Protein AF-A0AAW9EIW1-F1 (afdb_monomer)

Sequence (75 aa):
PDDDVLSQVLENNKRAGLPEHDVAANQGQLLALFVRMTQARRILEIGTLGAYSSIWMARALPPDGKLITLEADPS

Mean predicted aligned error: 2.4 Å

InterPro domains:
  IPR002935 Class I-like SAM-dependent O-methyltransferase [PF01596] (4-74)
  IPR002935 Class I-like SAM-dependent O-methyltransferase [PS51682] (1-75)
  IPR029063 S-adenosyl-L-methionine-dependent methyltransferase superfamily [G3DSA:3.40.50.150] (1-75)
  IPR029063 S-adenosyl-L-methionine-dependent methyltransferase superfamily [SSF53335] (15-74)
  IPR050362 Cation-dependent O-methyltransferase [PTHR10509] (13-73)

Secondary structure (DSSP, 8-state):
---HHHHHHHHHHHHTT--S-SPPHHHHHHHHHHHHHHT-SEEEEE--TTSHHHHHHHTTS-TT-EEEEE-S---

Nearest PDB structures (foldseek):
  3tfw-assembly1_B-2  TM=9.972E-01  e=1.875E-09  Klebsiella pneumoniae subsp. pneumoniae MGH 78578
  3duw-assembly1_B  TM=9.931E-01  e=6.650E-08  Bacillus cereus ATCC 10987
  8c9t-assembly2_B  TM=9.462E-01  e=4.405E-08  Streptomyces avermitilis MA-4680 = NBRC 14893
  5n5d-assembly1_B  TM=9.249E-01  e=7.122E-08  Streptomyces regensis
  7cvx-assembly1_B  TM=9.720E-01  e=3.698E-07  Niastella koreensis GR20-10

Radius of gyration: 12.37 Å; Cα contacts (8 Å, |Δi|>4): 89; chains: 1; bounding box: 28×23×27 Å

Foldseek 3Di:
DDDVVLVVLQVVLVVVVHPPPQDDPVVLQVLLVVCQVVLAQEAEAEACRSNSSVVSNVVSHDPNGDYHYDDPDPD

Structure (mmCIF, N/CA/C/O backbone):
data_AF-A0AAW9EIW1-F1
#
_entry.id   AF-A0AAW9EIW1-F1
#
loop_
_atom_site.group_PDB
_atom_site.id
_atom_site.type_symbol
_atom_site.label_atom_id
_atom_site.label_alt_id
_atom_site.label_comp_id
_atom_site.label_asym_id
_atom_site.label_entity_id
_atom_site.label_seq_id
_atom_site.pdbx_PDB_ins_code
_atom_site.Cartn_x
_atom_site.Cartn_y
_atom_site.Cartn_z
_atom_site.occupancy
_atom_site.B_iso_or_equiv
_atom_site.auth_seq_id
_atom_site.auth_comp_id
_atom_site.auth_asym_id
_atom_site.auth_atom_id
_atom_site.pdbx_PDB_model_num
ATOM 1 N N . PRO A 1 1 ? 11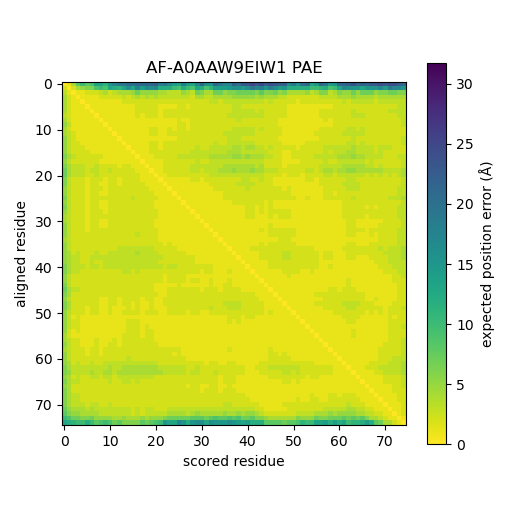.241 6.651 11.678 1.00 53.94 1 PRO A N 1
ATOM 2 C CA . PRO A 1 1 ? 11.980 5.456 12.144 1.00 53.94 1 PRO A CA 1
ATOM 3 C C . PRO A 1 1 ? 12.288 4.579 10.939 1.00 53.94 1 PRO A C 1
ATOM 5 O O . PRO A 1 1 ? 11.444 4.528 10.046 1.00 53.94 1 PRO A O 1
ATOM 8 N N . ASP A 1 2 ? 13.459 3.949 10.904 1.00 78.44 2 ASP A N 1
ATOM 9 C CA . ASP A 1 2 ? 13.702 2.889 9.926 1.00 78.44 2 ASP A CA 1
ATOM 10 C C . ASP A 1 2 ? 12.718 1.742 10.172 1.00 78.44 2 ASP A C 1
ATOM 12 O O . ASP A 1 2 ? 12.387 1.421 11.317 1.00 78.44 2 ASP A O 1
ATOM 16 N N . ASP A 1 3 ? 12.184 1.195 9.085 1.00 93.38 3 ASP A N 1
ATOM 17 C CA . ASP A 1 3 ? 11.216 0.105 9.093 1.00 93.38 3 ASP A CA 1
ATOM 18 C C . ASP A 1 3 ? 11.749 -0.999 8.190 1.00 93.38 3 ASP A C 1
ATOM 20 O O . ASP A 1 3 ? 11.656 -0.918 6.964 1.00 93.38 3 ASP A O 1
ATOM 24 N N . ASP A 1 4 ? 12.328 -2.022 8.814 1.00 95.75 4 ASP A N 1
ATOM 25 C CA . ASP A 1 4 ? 13.015 -3.106 8.113 1.00 95.75 4 ASP A CA 1
ATOM 26 C C . ASP A 1 4 ? 12.102 -3.828 7.118 1.00 95.75 4 ASP A C 1
ATOM 28 O O . ASP A 1 4 ? 12.554 -4.253 6.058 1.00 95.75 4 ASP A O 1
ATOM 32 N N . VAL A 1 5 ? 10.800 -3.926 7.410 1.00 96.44 5 VAL A N 1
ATOM 33 C CA . VAL A 1 5 ? 9.837 -4.560 6.500 1.00 96.44 5 VAL A CA 1
ATOM 34 C C . VAL A 1 5 ? 9.659 -3.713 5.246 1.00 96.44 5 VAL A C 1
ATOM 36 O O . VAL A 1 5 ? 9.684 -4.248 4.142 1.00 96.44 5 VAL A O 1
ATOM 39 N N . LEU A 1 6 ? 9.496 -2.397 5.398 1.00 97.44 6 LEU A N 1
ATOM 40 C CA . LEU A 1 6 ? 9.359 -1.488 4.259 1.00 97.44 6 LEU A CA 1
ATOM 41 C C . LEU A 1 6 ? 10.642 -1.436 3.422 1.00 97.44 6 LEU A C 1
ATOM 43 O O . LEU A 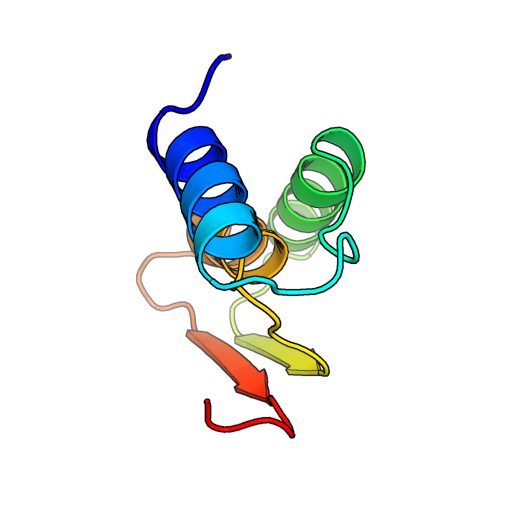1 6 ? 10.563 -1.462 2.195 1.00 97.44 6 LEU A O 1
ATOM 47 N N . SER A 1 7 ? 11.813 -1.425 4.060 1.00 97.06 7 SER A N 1
ATOM 48 C CA . SER A 1 7 ? 13.102 -1.516 3.364 1.00 97.06 7 SER A CA 1
ATOM 49 C C . SER A 1 7 ? 13.232 -2.832 2.595 1.00 97.06 7 SER A C 1
ATOM 51 O O . SER A 1 7 ? 13.570 -2.825 1.412 1.00 97.06 7 SER A O 1
ATOM 53 N N . GLN A 1 8 ? 12.874 -3.959 3.221 1.00 97.81 8 GLN A N 1
ATOM 54 C CA . GLN A 1 8 ? 12.943 -5.272 2.584 1.00 97.81 8 GLN A CA 1
ATOM 55 C C . GLN A 1 8 ? 11.999 -5.394 1.384 1.00 97.81 8 GLN A C 1
ATOM 57 O O . GLN A 1 8 ? 12.346 -6.050 0.403 1.00 97.81 8 GLN A O 1
ATOM 62 N N . VAL A 1 9 ? 10.822 -4.765 1.442 1.00 97.75 9 VAL A N 1
ATOM 63 C CA . VAL A 1 9 ? 9.876 -4.713 0.318 1.00 97.75 9 VAL A CA 1
ATOM 64 C C . VAL A 1 9 ? 10.500 -3.993 -0.872 1.00 97.75 9 VAL A C 1
ATOM 66 O O . VAL A 1 9 ? 10.529 -4.557 -1.959 1.00 97.75 9 VAL A O 1
ATOM 69 N N . LEU A 1 10 ? 11.084 -2.808 -0.670 1.00 97.44 10 LEU A N 1
ATOM 70 C CA . LEU A 1 10 ? 11.739 -2.067 -1.756 1.00 97.44 10 LEU A CA 1
ATOM 71 C C . LEU A 1 10 ? 12.908 -2.852 -2.368 1.00 97.44 10 LEU A C 1
ATOM 73 O O . LEU A 1 10 ? 13.067 -2.897 -3.589 1.00 97.44 10 LEU A O 1
ATOM 77 N N . GLU A 1 11 ? 13.713 -3.519 -1.538 1.00 97.88 11 GLU A N 1
ATOM 78 C CA . GLU A 1 11 ? 14.785 -4.394 -2.021 1.00 97.88 11 GLU A CA 1
ATOM 79 C C . GLU A 1 11 ? 14.258 -5.580 -2.834 1.00 97.88 11 GLU A C 1
ATOM 81 O O . GLU A 1 11 ? 14.852 -5.943 -3.853 1.00 97.88 11 GLU A O 1
ATOM 86 N N . ASN A 1 12 ? 13.154 -6.188 -2.396 1.00 97.56 12 ASN A N 1
ATOM 87 C CA . ASN A 1 12 ? 12.524 -7.301 -3.098 1.00 97.56 12 ASN A CA 1
ATOM 88 C C . ASN A 1 12 ? 11.940 -6.849 -4.439 1.00 97.56 12 ASN A C 1
ATOM 90 O O . ASN A 1 12 ? 12.186 -7.517 -5.441 1.00 97.56 12 ASN A O 1
ATOM 94 N N . ASN A 1 13 ? 11.266 -5.696 -4.481 1.00 97.38 13 ASN A N 1
ATOM 95 C CA . ASN A 1 13 ? 10.727 -5.105 -5.709 1.00 97.38 13 ASN A CA 1
ATOM 96 C C . ASN A 1 13 ? 11.844 -4.873 -6.727 1.00 97.38 13 ASN A C 1
ATOM 98 O O . ASN A 1 13 ? 11.760 -5.314 -7.874 1.00 97.38 13 ASN A O 1
ATOM 102 N N .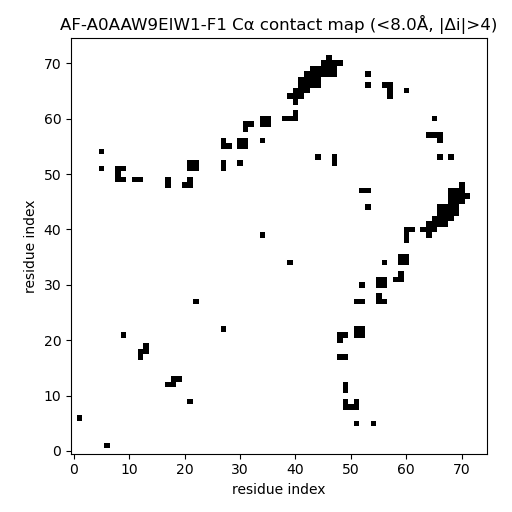 LYS A 1 14 ? 12.950 -4.277 -6.270 1.00 97.56 14 LYS A N 1
ATOM 103 C CA . LYS A 1 14 ? 14.137 -4.057 -7.097 1.00 97.56 14 LYS A CA 1
ATOM 104 C C . LYS A 1 14 ? 14.746 -5.365 -7.599 1.00 97.56 14 LYS A C 1
ATOM 106 O O . LYS A 1 14 ? 15.116 -5.462 -8.765 1.00 97.56 14 LYS A O 1
ATOM 111 N N . ARG A 1 15 ? 14.859 -6.383 -6.738 1.00 97.69 15 ARG A N 1
ATOM 112 C CA . ARG A 1 15 ? 15.402 -7.703 -7.107 1.00 97.69 15 ARG A CA 1
ATOM 113 C C . ARG A 1 15 ? 14.517 -8.435 -8.116 1.00 97.69 15 ARG A C 1
ATOM 115 O O . ARG A 1 15 ? 15.050 -9.128 -8.976 1.00 97.69 15 ARG A O 1
ATOM 122 N N . ALA A 1 16 ? 13.201 -8.273 -8.011 1.00 96.12 16 ALA A N 1
ATOM 123 C CA . ALA A 1 16 ? 12.225 -8.810 -8.953 1.00 96.12 16 ALA A CA 1
ATOM 124 C C . ALA A 1 16 ? 12.193 -8.041 -10.288 1.00 96.12 16 ALA A C 1
ATOM 126 O O . ALA A 1 16 ? 11.538 -8.479 -11.226 1.00 96.12 16 ALA A O 1
ATOM 127 N N . GLY A 1 17 ? 12.920 -6.923 -10.400 1.00 96.62 17 GLY A N 1
ATOM 128 C CA . GLY A 1 17 ? 12.948 -6.104 -11.610 1.00 96.62 17 GLY A CA 1
ATOM 129 C C . GLY A 1 17 ? 11.677 -5.283 -11.818 1.00 96.62 17 GLY A C 1
ATOM 130 O O . GLY A 1 17 ? 11.431 -4.839 -12.939 1.00 96.62 17 GLY A O 1
ATOM 131 N N . LEU A 1 18 ? 10.881 -5.072 -10.761 1.00 96.88 18 LEU A N 1
ATOM 132 C CA . LEU A 1 18 ? 9.725 -4.186 -10.827 1.00 96.88 18 LEU A CA 1
ATOM 133 C C . LEU A 1 18 ? 10.190 -2.752 -11.124 1.00 96.88 18 LEU A C 1
ATOM 135 O O . LEU A 1 18 ? 11.254 -2.336 -10.649 1.00 96.88 18 LEU A O 1
ATOM 139 N N . PRO A 1 19 ? 9.415 -1.977 -11.900 1.00 95.69 19 PRO A N 1
ATOM 140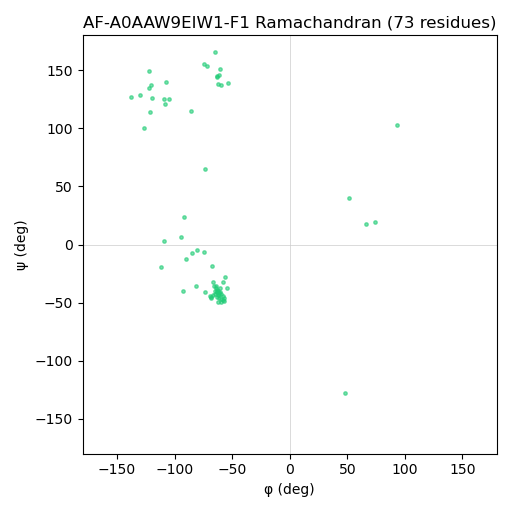 C CA . PRO A 1 19 ? 9.733 -0.576 -12.117 1.00 95.69 19 PRO A CA 1
ATOM 141 C C . PRO A 1 19 ? 9.706 0.183 -10.785 1.00 95.69 19 PRO A C 1
ATOM 143 O O . PRO A 1 19 ? 8.885 -0.105 -9.916 1.00 95.69 19 PRO A O 1
ATOM 146 N N . GLU A 1 20 ? 10.574 1.186 -10.637 1.00 95.38 20 GLU A N 1
ATOM 147 C CA . GLU A 1 20 ? 10.654 2.042 -9.442 1.00 95.38 20 GLU A CA 1
ATOM 148 C C . GLU A 1 20 ? 9.468 3.031 -9.403 1.00 95.38 20 GLU A C 1
ATOM 150 O O . GLU A 1 20 ? 9.609 4.243 -9.569 1.00 95.38 20 GLU A O 1
ATOM 155 N N . HIS A 1 21 ? 8.260 2.487 -9.269 1.00 97.12 21 HIS A N 1
ATOM 156 C CA . HIS A 1 21 ? 6.985 3.206 -9.195 1.00 97.12 21 HIS A CA 1
ATOM 157 C C . HIS A 1 21 ? 6.367 3.150 -7.795 1.00 97.12 21 HIS A C 1
ATOM 159 O O . HIS A 1 21 ? 5.280 3.689 -7.581 1.00 97.12 21 HIS A O 1
ATOM 165 N N . ASP A 1 22 ? 7.065 2.537 -6.836 1.00 97.81 22 ASP A N 1
ATOM 166 C CA . ASP A 1 22 ? 6.734 2.643 -5.424 1.00 97.81 22 ASP A CA 1
ATOM 167 C C . ASP A 1 22 ? 6.637 4.117 -5.013 1.00 97.81 22 ASP A C 1
ATOM 169 O O . ASP A 1 22 ? 7.450 4.965 -5.397 1.00 97.81 22 ASP A O 1
ATOM 173 N N . VAL A 1 23 ? 5.640 4.437 -4.191 1.00 97.81 23 VAL A N 1
ATOM 174 C CA . VAL A 1 23 ? 5.538 5.778 -3.618 1.00 97.81 23 VAL A CA 1
ATOM 175 C C . VAL A 1 23 ? 6.750 6.063 -2.729 1.00 97.81 23 VAL A C 1
ATOM 177 O O . VAL A 1 23 ? 7.231 5.191 -2.005 1.00 97.81 23 VAL A O 1
ATOM 180 N N . ALA A 1 24 ? 7.212 7.313 -2.706 1.00 97.44 24 ALA A N 1
ATOM 181 C CA . ALA A 1 24 ? 8.233 7.715 -1.745 1.00 97.44 24 ALA A CA 1
ATOM 182 C C . ALA A 1 24 ? 7.728 7.530 -0.298 1.00 97.44 24 ALA A C 1
ATOM 184 O O . ALA A 1 24 ? 6.534 7.662 -0.018 1.00 97.44 24 ALA A O 1
ATOM 185 N N . ALA A 1 25 ? 8.637 7.277 0.648 1.00 97.00 25 ALA A N 1
ATOM 186 C CA . ALA A 1 25 ? 8.284 6.986 2.043 1.00 97.00 25 ALA A CA 1
ATOM 187 C C . ALA A 1 25 ? 7.388 8.063 2.691 1.00 97.00 25 ALA A C 1
ATOM 189 O O . ALA A 1 25 ? 6.455 7.743 3.426 1.00 97.00 25 ALA A O 1
ATOM 190 N N . ASN A 1 26 ? 7.617 9.343 2.375 1.00 97.56 26 ASN A N 1
ATOM 191 C CA . ASN A 1 26 ? 6.782 10.446 2.859 1.00 97.56 26 ASN A CA 1
ATOM 192 C C . ASN A 1 26 ? 5.348 10.408 2.296 1.00 97.56 26 ASN A C 1
ATOM 194 O O . ASN A 1 26 ? 4.409 10.784 2.994 1.00 97.56 26 ASN A O 1
ATOM 198 N N . GLN A 1 27 ? 5.163 9.923 1.067 1.00 98.44 27 GLN A N 1
ATOM 199 C CA . GLN A 1 27 ? 3.846 9.724 0.461 1.00 98.44 27 GLN A CA 1
ATOM 200 C C . GLN A 1 27 ? 3.135 8.514 1.078 1.00 98.44 27 GLN A C 1
ATOM 202 O O . GLN A 1 27 ? 1.954 8.604 1.399 1.00 98.44 27 GLN A O 1
ATOM 207 N N . GLY A 1 28 ? 3.852 7.417 1.342 1.00 98.19 28 GLY A N 1
ATOM 208 C CA . GLY A 1 28 ? 3.311 6.284 2.103 1.00 98.19 28 GLY A CA 1
ATOM 209 C C . GLY A 1 28 ? 2.826 6.700 3.499 1.00 98.19 28 GLY A C 1
ATOM 210 O O . GLY A 1 28 ? 1.706 6.385 3.904 1.00 98.19 28 GLY A O 1
ATOM 211 N N . GLN A 1 29 ? 3.620 7.509 4.206 1.00 98.00 29 GLN A N 1
ATOM 212 C CA . GLN A 1 29 ? 3.231 8.073 5.499 1.00 98.00 29 GLN A CA 1
ATOM 213 C C . GLN A 1 29 ? 1.999 8.985 5.399 1.00 98.00 29 GLN A C 1
ATOM 215 O O . GLN A 1 29 ? 1.128 8.933 6.271 1.00 98.00 29 GLN A O 1
ATOM 220 N N . LEU A 1 30 ? 1.907 9.800 4.344 1.00 98.62 30 LEU A N 1
ATOM 221 C CA . LEU A 1 30 ? 0.742 10.644 4.082 1.00 98.62 30 LEU A CA 1
ATOM 222 C C . LEU A 1 30 ? -0.527 9.805 3.864 1.00 98.62 30 LEU A C 1
ATOM 224 O O . LEU A 1 30 ? -1.562 10.108 4.457 1.00 98.62 30 LEU A O 1
ATOM 228 N N . LEU A 1 31 ? -0.446 8.716 3.093 1.00 98.75 31 LEU A N 1
ATOM 229 C CA . LEU A 1 31 ? -1.563 7.784 2.902 1.00 98.75 31 LEU A CA 1
ATOM 230 C C . LEU A 1 31 ? -2.013 7.172 4.235 1.00 98.75 31 LEU A C 1
ATOM 232 O O . LEU A 1 31 ? -3.201 7.193 4.555 1.00 98.75 31 LEU A O 1
ATOM 236 N N . ALA A 1 32 ? -1.076 6.697 5.058 1.00 98.62 32 ALA A N 1
ATOM 237 C CA . ALA A 1 32 ? -1.385 6.172 6.388 1.00 98.62 32 ALA A CA 1
ATOM 238 C C . ALA A 1 32 ? -2.043 7.223 7.303 1.00 98.62 32 ALA A C 1
ATOM 240 O O . ALA A 1 32 ? -2.957 6.903 8.070 1.00 98.62 32 ALA A O 1
ATOM 241 N N . LEU A 1 33 ? -1.614 8.487 7.215 1.00 98.56 33 LEU A N 1
ATOM 242 C CA . LEU A 1 33 ? -2.243 9.593 7.934 1.00 98.56 33 LEU A CA 1
ATOM 243 C C . LEU A 1 33 ? -3.690 9.805 7.467 1.00 98.56 33 LEU A C 1
ATOM 245 O O . LEU A 1 33 ? -4.577 9.907 8.313 1.00 98.56 33 LEU A O 1
ATOM 249 N N . PHE A 1 34 ? -3.954 9.799 6.157 1.00 98.75 34 PHE A N 1
ATOM 25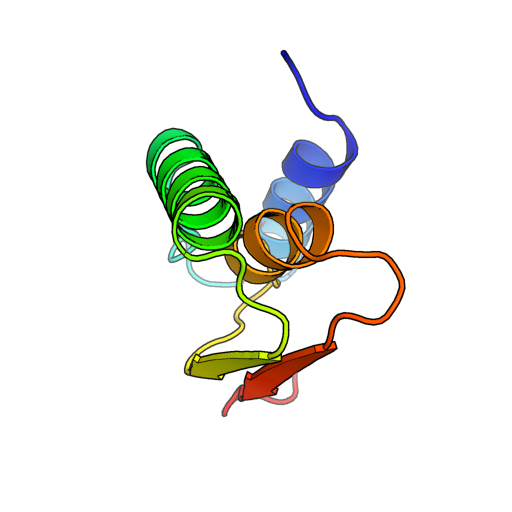0 C CA . PHE A 1 34 ? -5.316 9.910 5.627 1.00 98.75 34 PHE A CA 1
ATOM 251 C C . PHE A 1 34 ? -6.219 8.762 6.075 1.00 98.75 34 PHE A C 1
ATOM 253 O O . PHE A 1 34 ? -7.355 9.016 6.481 1.00 98.75 34 PHE A O 1
ATOM 260 N N . VAL A 1 35 ? -5.721 7.522 6.090 1.00 98.75 35 VAL A N 1
ATOM 261 C CA . VAL A 1 35 ? -6.471 6.363 6.608 1.00 98.75 35 VAL A CA 1
ATOM 262 C C . VAL A 1 35 ? -6.902 6.598 8.059 1.00 98.75 35 VAL A C 1
ATOM 264 O O . VAL A 1 35 ? -8.073 6.411 8.393 1.00 98.75 35 VAL A O 1
ATOM 267 N N . ARG A 1 36 ? -5.992 7.087 8.914 1.00 98.50 36 ARG A N 1
ATOM 268 C CA . ARG A 1 36 ? -6.293 7.388 10.326 1.00 98.50 36 ARG A CA 1
ATOM 269 C C . ARG A 1 36 ? -7.253 8.565 10.488 1.00 98.50 36 ARG A C 1
ATOM 271 O O . ARG A 1 36 ? -8.195 8.465 11.267 1.00 98.50 36 ARG A O 1
ATOM 278 N N . MET A 1 37 ? -7.036 9.659 9.755 1.00 98.62 37 MET A N 1
ATOM 279 C CA . MET A 1 37 ? -7.860 10.875 9.838 1.00 98.62 37 MET A CA 1
ATOM 280 C C . MET A 1 37 ? -9.301 10.634 9.387 1.00 98.62 37 MET A C 1
ATOM 282 O O . MET A 1 37 ? -10.230 11.180 9.972 1.00 98.62 37 MET A O 1
ATOM 286 N N . THR A 1 38 ? -9.483 9.811 8.356 1.00 98.44 38 THR A N 1
ATOM 287 C CA . THR A 1 38 ? -10.808 9.451 7.830 1.00 98.44 38 THR A CA 1
ATOM 288 C C . THR A 1 38 ? -11.449 8.286 8.578 1.00 98.44 38 THR A C 1
ATOM 290 O O . THR A 1 38 ? -12.607 7.966 8.323 1.00 98.44 38 THR A O 1
ATOM 293 N N . GLN A 1 39 ? -10.710 7.645 9.492 1.00 98.19 39 GLN A N 1
ATOM 294 C CA . GLN A 1 39 ? -11.120 6.422 10.185 1.00 98.19 39 GLN A CA 1
ATOM 295 C C . GLN A 1 39 ? -11.582 5.332 9.204 1.00 98.19 39 GLN A C 1
ATOM 297 O O . GLN A 1 39 ? -12.569 4.627 9.441 1.00 98.19 39 GLN A O 1
ATOM 302 N N . ALA A 1 40 ? -10.878 5.214 8.074 1.00 98.50 40 ALA A N 1
ATOM 303 C CA . ALA A 1 40 ? -11.228 4.260 7.038 1.00 98.50 40 ALA A CA 1
ATOM 304 C C . ALA A 1 40 ? -11.203 2.826 7.593 1.00 98.50 40 ALA A C 1
ATOM 306 O O . ALA A 1 40 ? -10.307 2.428 8.335 1.00 98.50 40 ALA A O 1
ATOM 307 N N . ARG A 1 41 ? -12.211 2.038 7.211 1.00 98.62 41 ARG A N 1
ATOM 308 C CA . ARG A 1 41 ? -12.302 0.598 7.515 1.00 98.62 41 ARG A CA 1
ATOM 309 C C . ARG A 1 41 ? -12.151 -0.276 6.275 1.00 98.62 41 ARG A C 1
ATOM 311 O O . ARG A 1 41 ? -11.904 -1.472 6.390 1.00 98.62 41 ARG A O 1
ATOM 318 N N . ARG A 1 42 ? -12.353 0.299 5.088 1.00 98.81 42 ARG A N 1
ATOM 319 C CA . ARG A 1 42 ? -12.273 -0.389 3.799 1.00 98.81 42 ARG A CA 1
ATOM 320 C C . ARG A 1 42 ? -11.538 0.504 2.816 1.00 98.81 42 ARG A C 1
ATOM 322 O O . ARG A 1 42 ? -11.926 1.657 2.654 1.00 98.81 42 ARG A O 1
ATOM 329 N N . ILE A 1 43 ? -10.507 -0.034 2.183 1.00 98.81 43 ILE A N 1
ATOM 330 C CA . ILE A 1 43 ? -9.705 0.655 1.172 1.00 98.81 43 ILE A CA 1
ATOM 331 C C . ILE A 1 43 ? -9.770 -0.169 -0.107 1.00 98.81 43 ILE A C 1
ATOM 333 O O . ILE A 1 43 ? -9.646 -1.393 -0.056 1.00 98.81 43 ILE A O 1
ATOM 337 N N . LEU A 1 44 ? -9.980 0.514 -1.229 1.00 98.75 44 LEU A N 1
ATOM 338 C CA . LEU A 1 44 ? -9.726 -0.021 -2.557 1.00 98.75 44 LEU A CA 1
ATOM 339 C C . LEU A 1 44 ? -8.488 0.686 -3.107 1.00 98.75 44 LEU A C 1
ATOM 341 O O . LEU A 1 44 ? -8.488 1.909 -3.224 1.00 98.75 44 LEU A O 1
ATOM 345 N N . GLU A 1 45 ? -7.457 -0.079 -3.429 1.00 98.81 45 GLU A N 1
ATOM 346 C CA . GLU A 1 45 ? -6.257 0.378 -4.125 1.00 98.81 45 GLU A CA 1
ATOM 347 C C . GLU A 1 45 ? -6.278 -0.161 -5.564 1.00 98.81 45 GLU A C 1
ATOM 349 O O . GLU A 1 45 ? -6.705 -1.290 -5.813 1.00 98.81 45 GLU A O 1
ATOM 354 N N . ILE A 1 46 ? -5.870 0.671 -6.523 1.00 98.38 46 ILE A N 1
ATOM 355 C CA . ILE A 1 46 ? -5.764 0.309 -7.940 1.00 98.38 46 ILE A CA 1
ATOM 356 C C . ILE A 1 46 ? -4.309 0.544 -8.346 1.00 98.38 46 ILE A C 1
ATOM 358 O O . ILE A 1 46 ? -3.863 1.691 -8.356 1.00 98.38 46 ILE A O 1
ATOM 362 N N . GLY A 1 47 ? -3.604 -0.539 -8.669 1.00 97.81 47 GLY A N 1
ATOM 363 C CA . GLY A 1 47 ? -2.148 -0.590 -8.793 1.00 97.81 47 GLY A CA 1
ATOM 364 C C . GLY A 1 47 ? -1.521 -1.028 -7.472 1.00 97.81 47 GLY A C 1
ATOM 365 O O . GLY A 1 47 ? -1.442 -0.236 -6.535 1.00 97.81 47 GLY A O 1
ATOM 366 N N . THR A 1 48 ? -1.098 -2.292 -7.395 1.00 97.94 48 THR A N 1
ATOM 367 C CA . THR A 1 48 ? -0.434 -2.850 -6.203 1.00 97.94 48 THR A CA 1
ATOM 368 C C . THR A 1 48 ? 1.079 -2.729 -6.316 1.00 97.94 48 THR A C 1
ATOM 370 O O . THR A 1 48 ? 1.745 -2.436 -5.322 1.00 97.94 48 THR A O 1
ATOM 373 N N . LEU A 1 49 ? 1.627 -2.966 -7.515 1.00 97.12 49 LEU A N 1
ATOM 374 C CA . LEU A 1 49 ? 3.055 -3.192 -7.733 1.00 97.12 49 LEU A CA 1
ATOM 375 C C . LEU A 1 49 ? 3.577 -4.219 -6.705 1.00 97.12 49 LEU A C 1
ATOM 377 O O . LEU A 1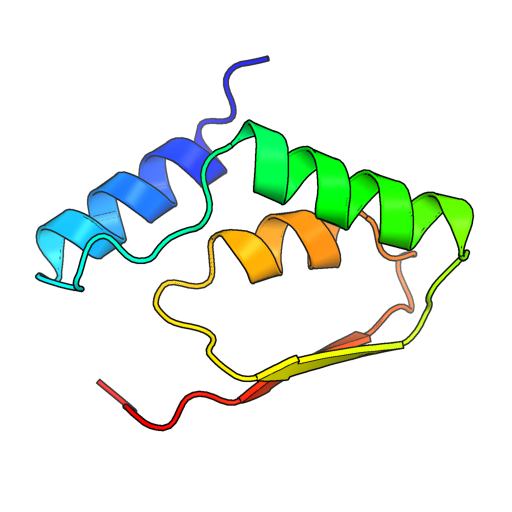 49 ? 2.972 -5.269 -6.506 1.00 97.12 49 LEU A O 1
ATOM 381 N N . GLY A 1 50 ? 4.649 -3.891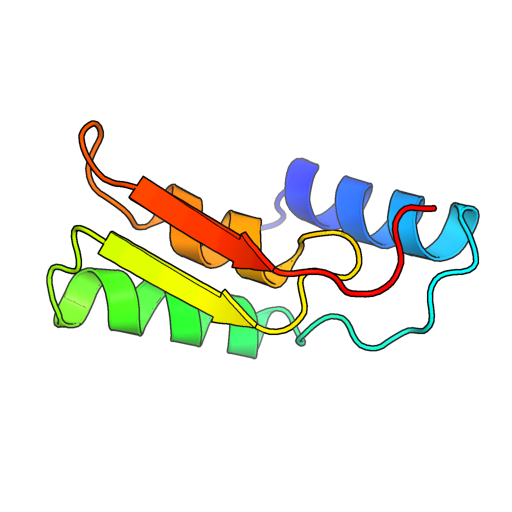 -5.985 1.00 97.00 50 GLY A N 1
ATOM 382 C CA . GLY A 1 50 ? 5.195 -4.698 -4.899 1.00 97.00 50 GLY A CA 1
ATOM 383 C C . GLY A 1 50 ? 4.645 -4.344 -3.514 1.00 97.00 50 GLY A C 1
ATOM 384 O O . GLY A 1 50 ? 5.300 -4.589 -2.505 1.00 97.00 50 GLY A O 1
ATOM 385 N N . ALA A 1 51 ? 3.453 -3.747 -3.447 1.00 97.75 51 ALA A N 1
ATOM 386 C CA . ALA A 1 51 ? 2.662 -3.518 -2.236 1.00 97.75 51 ALA A CA 1
ATOM 387 C C . ALA A 1 51 ? 3.237 -2.534 -1.194 1.00 97.75 51 ALA A C 1
ATOM 389 O O . ALA A 1 51 ? 2.777 -2.512 -0.046 1.00 97.75 51 ALA A O 1
ATOM 390 N N . TYR A 1 52 ? 4.203 -1.680 -1.558 1.00 98.44 52 TYR A N 1
ATOM 391 C CA . TYR A 1 52 ? 4.785 -0.714 -0.617 1.00 98.44 52 TYR A CA 1
ATOM 392 C C . TYR A 1 52 ? 3.729 0.256 -0.052 1.00 98.44 52 TYR A C 1
ATOM 394 O O . TYR A 1 52 ? 3.598 0.395 1.168 1.00 98.44 52 TYR A O 1
ATOM 402 N N . SER A 1 53 ? 2.912 0.879 -0.912 1.00 98.56 53 SER A N 1
ATOM 403 C CA . SER A 1 53 ? 1.778 1.725 -0.497 1.00 98.56 53 SER A CA 1
ATOM 404 C C . SER A 1 53 ? 0.708 0.936 0.258 1.00 98.56 53 SER A C 1
ATOM 406 O O . SER A 1 53 ? 0.177 1.420 1.265 1.00 98.56 53 SER A O 1
ATOM 408 N N . SER A 1 54 ? 0.432 -0.295 -0.177 1.00 98.62 54 SER A N 1
ATOM 409 C CA . SER A 1 54 ? -0.557 -1.173 0.441 1.00 98.62 54 SER A CA 1
ATOM 410 C C . SER A 1 54 ? -0.212 -1.446 1.902 1.00 98.62 54 SER A C 1
ATOM 412 O O . SER A 1 54 ? -1.088 -1.369 2.759 1.00 98.62 54 SER A O 1
ATOM 414 N N . ILE A 1 55 ? 1.062 -1.699 2.223 1.00 98.31 55 ILE A N 1
ATOM 415 C CA . ILE A 1 55 ? 1.519 -1.944 3.600 1.00 98.31 55 ILE A CA 1
ATOM 416 C C . ILE A 1 55 ? 1.331 -0.702 4.476 1.00 98.31 55 ILE A C 1
ATOM 418 O O . ILE A 1 55 ? 0.853 -0.823 5.609 1.00 98.31 55 ILE A O 1
ATOM 422 N N . TRP A 1 56 ? 1.654 0.491 3.965 1.00 98.56 56 TRP A N 1
ATOM 423 C CA . TRP A 1 56 ? 1.412 1.750 4.678 1.00 98.56 56 TRP A CA 1
ATOM 424 C C . TRP A 1 56 ? -0.064 1.923 5.045 1.00 98.56 56 TRP A C 1
ATOM 426 O O . TRP A 1 56 ? -0.390 2.211 6.200 1.00 98.56 56 TRP A O 1
ATOM 436 N N . MET A 1 57 ? -0.958 1.714 4.077 1.00 98.75 57 MET A N 1
ATOM 437 C CA . MET A 1 57 ? -2.400 1.840 4.283 1.00 98.75 57 MET A CA 1
ATOM 438 C C . MET A 1 57 ? -2.959 0.733 5.183 1.00 98.75 57 MET A C 1
ATOM 440 O O . MET A 1 57 ? -3.722 1.020 6.105 1.00 98.75 57 MET A O 1
ATOM 444 N N . ALA A 1 58 ? -2.549 -0.519 4.973 1.00 98.44 58 ALA A N 1
ATOM 445 C CA . ALA A 1 58 ? -3.023 -1.668 5.738 1.00 98.44 58 ALA A CA 1
ATOM 446 C C . ALA A 1 58 ? -2.655 -1.568 7.224 1.00 98.44 58 ALA A C 1
ATOM 448 O O . ALA A 1 58 ? -3.492 -1.831 8.080 1.00 98.44 58 ALA A O 1
ATOM 449 N N . ARG A 1 59 ? -1.441 -1.108 7.554 1.00 97.88 59 ARG A N 1
ATOM 450 C CA . ARG A 1 59 ? -1.013 -0.886 8.950 1.00 97.88 59 ARG A CA 1
ATOM 451 C C . ARG A 1 59 ? -1.760 0.247 9.653 1.00 97.88 59 ARG A C 1
ATOM 453 O O . ARG A 1 59 ? -1.700 0.352 10.876 1.00 97.88 59 ARG A O 1
ATOM 460 N N . ALA A 1 60 ? -2.403 1.134 8.899 1.00 98.38 60 ALA A N 1
ATOM 461 C CA . ALA A 1 60 ? -3.188 2.234 9.443 1.00 98.38 60 ALA A CA 1
ATOM 462 C C . ALA A 1 60 ? -4.664 1.868 9.673 1.00 98.38 60 ALA A C 1
ATOM 464 O O . ALA A 1 60 ? -5.364 2.618 10.356 1.00 98.38 60 ALA A O 1
ATOM 465 N N . LEU A 1 61 ? -5.126 0.736 9.132 1.00 98.75 61 LEU A N 1
ATOM 466 C CA . LEU A 1 61 ? -6.474 0.222 9.353 1.00 98.75 61 LEU A CA 1
ATOM 467 C C . LEU A 1 61 ? -6.645 -0.334 10.781 1.00 98.75 61 LEU A C 1
ATOM 469 O O . LEU A 1 61 ? -5.676 -0.786 11.396 1.00 98.75 61 LEU A O 1
ATOM 473 N N . PRO A 1 62 ? -7.879 -0.342 11.321 1.00 98.25 62 PRO A N 1
ATOM 474 C CA . PRO A 1 62 ? -8.184 -1.094 12.536 1.00 98.25 62 PRO A CA 1
ATOM 475 C C . PRO A 1 62 ? -8.041 -2.613 12.303 1.00 98.25 62 PRO A C 1
ATOM 477 O O . PRO A 1 62 ? -8.027 -3.050 11.152 1.00 98.25 62 PRO A O 1
ATOM 480 N N . PRO A 1 63 ? -7.993 -3.445 13.365 1.00 97.69 63 PRO A N 1
ATOM 481 C CA . P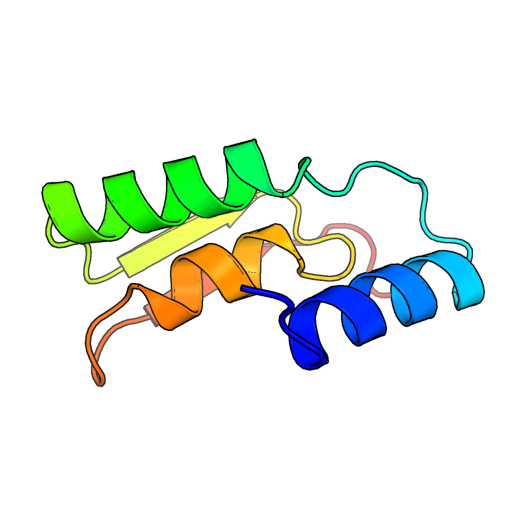RO A 1 63 ? -7.827 -4.899 13.234 1.00 97.69 63 PRO A CA 1
ATOM 482 C C . PRO A 1 63 ? -8.880 -5.606 12.365 1.00 97.69 63 PRO A C 1
ATOM 484 O O . PRO A 1 63 ? -8.595 -6.646 11.784 1.00 97.69 63 PRO A O 1
ATOM 487 N N . ASP A 1 64 ? -10.093 -5.053 12.279 1.00 97.88 64 ASP A N 1
ATOM 488 C CA . ASP A 1 64 ? -11.197 -5.543 11.442 1.00 97.88 64 ASP A CA 1
ATOM 489 C C . ASP A 1 64 ? -11.277 -4.849 10.068 1.00 97.88 64 ASP A C 1
ATOM 491 O O . ASP A 1 64 ? -12.234 -5.041 9.312 1.00 97.88 64 ASP A O 1
ATOM 495 N N . GLY A 1 65 ? -10.292 -4.009 9.747 1.00 98.50 65 GLY A N 1
ATOM 496 C CA . GLY A 1 65 ? -10.212 -3.290 8.490 1.00 98.50 65 GLY A CA 1
ATOM 497 C C . GLY A 1 65 ? -9.799 -4.188 7.327 1.00 98.50 65 GLY A C 1
ATOM 498 O O . GLY A 1 65 ? -9.143 -5.216 7.491 1.00 98.50 65 GLY A O 1
ATOM 499 N N . LYS A 1 66 ? -10.184 -3.782 6.116 1.00 98.75 66 LYS A N 1
ATOM 500 C CA . LYS A 1 66 ? -9.867 -4.512 4.888 1.00 98.75 66 LYS A CA 1
ATOM 501 C C . LYS A 1 66 ? -9.275 -3.589 3.833 1.00 98.75 66 LYS A C 1
ATOM 503 O O . LYS A 1 66 ? -9.882 -2.582 3.478 1.00 98.75 66 LYS A O 1
ATOM 508 N N . LEU A 1 67 ? -8.135 -3.981 3.284 1.00 98.75 67 LEU A N 1
ATOM 509 C CA . LEU A 1 67 ? -7.588 -3.412 2.061 1.00 98.75 67 LEU A CA 1
ATOM 510 C C . LEU A 1 67 ? -7.803 -4.423 0.935 1.00 98.75 67 LEU A C 1
ATOM 512 O O . LEU A 1 67 ? -7.448 -5.592 1.065 1.00 98.75 67 LEU A O 1
ATOM 516 N N . ILE A 1 68 ? -8.449 -3.979 -0.137 1.00 98.75 68 ILE A N 1
ATOM 517 C CA . ILE A 1 68 ? -8.549 -4.707 -1.398 1.00 98.75 68 ILE A CA 1
ATOM 518 C C . ILE A 1 68 ? -7.686 -3.935 -2.377 1.00 98.75 68 ILE A C 1
ATOM 520 O O . ILE A 1 68 ? -7.884 -2.737 -2.543 1.00 98.75 68 ILE A O 1
ATOM 524 N N . THR A 1 69 ? -6.741 -4.612 -3.005 1.00 98.56 69 THR A N 1
ATOM 525 C CA . THR A 1 69 ? -5.903 -4.016 -4.037 1.00 98.56 69 THR A CA 1
ATOM 526 C C . THR A 1 69 ? -6.038 -4.805 -5.326 1.00 98.56 69 THR A C 1
ATOM 528 O O . THR A 1 69 ? -6.356 -5.998 -5.295 1.00 98.56 69 THR A O 1
ATOM 531 N N . LEU A 1 70 ? -5.900 -4.112 -6.449 1.00 98.44 70 LEU A N 1
ATOM 532 C CA . LEU A 1 70 ? -6.014 -4.670 -7.786 1.00 98.44 70 LEU A CA 1
ATOM 533 C C . LEU A 1 70 ? -4.690 -4.452 -8.507 1.00 98.44 70 LEU A C 1
ATOM 535 O O . LEU A 1 70 ? -4.233 -3.315 -8.619 1.00 98.44 70 LEU A O 1
ATOM 539 N N . GLU A 1 71 ? -4.117 -5.531 -9.021 1.00 97.56 71 GLU A N 1
ATOM 540 C CA . GLU A 1 71 ? -2.954 -5.498 -9.899 1.00 97.56 71 GLU A CA 1
ATOM 541 C C . GLU A 1 71 ? -3.314 -6.150 -11.232 1.00 97.56 71 GLU A C 1
ATOM 543 O O . GLU A 1 71 ? -4.022 -7.159 -11.269 1.00 97.56 71 GLU A O 1
ATOM 548 N N . ALA A 1 72 ? -2.874 -5.530 -12.323 1.00 97.19 72 ALA A N 1
ATOM 549 C CA . ALA A 1 72 ? -3.064 -6.064 -13.660 1.00 97.19 72 ALA A CA 1
ATOM 550 C C . ALA A 1 72 ? -2.010 -7.128 -13.985 1.00 97.19 72 ALA A C 1
ATOM 552 O O . ALA A 1 72 ? -2.332 -8.102 -14.667 1.00 97.19 72 ALA A O 1
ATOM 553 N N . ASP A 1 73 ? -0.780 -6.941 -13.503 1.00 93.50 73 ASP A N 1
ATOM 554 C CA . ASP A 1 73 ? 0.315 -7.891 -13.675 1.00 93.50 73 ASP A CA 1
ATOM 555 C C . ASP A 1 73 ? 0.298 -8.987 -12.585 1.00 93.50 73 ASP A C 1
ATOM 557 O O . ASP A 1 73 ? 0.469 -8.694 -11.403 1.00 93.50 73 ASP A O 1
ATOM 561 N N . PRO A 1 74 ? 0.073 -10.266 -12.931 1.00 88.06 74 PRO A N 1
ATOM 562 C CA . PRO A 1 74 ? 0.032 -11.344 -11.947 1.00 88.0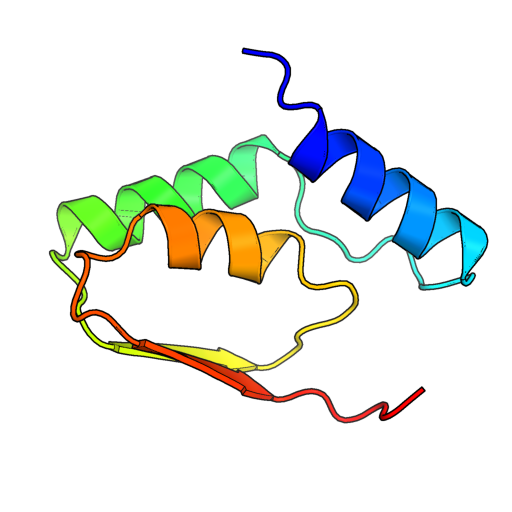6 74 PRO A CA 1
ATOM 563 C C . PRO A 1 74 ? 1.417 -11.853 -11.507 1.00 88.06 74 PRO A C 1
ATOM 565 O O . PRO A 1 74 ? 1.454 -12.789 -10.702 1.00 88.06 74 PRO A O 1
ATOM 568 N N . SER A 1 75 ? 2.510 -11.357 -12.103 1.00 74.56 75 SER A N 1
ATOM 569 C CA . SER A 1 75 ? 3.856 -11.935 -11.975 1.00 74.56 75 SER A CA 1
ATOM 570 C C . SER A 1 75 ? 4.694 -11.431 -10.802 1.00 74.56 75 SER A C 1
ATOM 572 O O . SER A 1 75 ? 4.477 -10.299 -10.319 1.00 74.56 75 SER A O 1
#

Solvent-accessible surface area (backbone atoms only — not comparable to full-atom values): 4512 Å² total; per-residue (Å²): 128,93,49,70,68,64,53,49,38,55,52,48,30,55,72,74,65,50,76,95,73,68,67,55,71,70,54,27,50,48,47,20,49,51,33,51,76,67,63,44,50,70,46,82,44,81,68,39,87,73,35,63,50,54,50,34,40,52,72,37,32,55,97,87,37,45,74,46,69,40,60,91,72,90,123

pLDDT: mean 96.52, std 6.21, range [53.94, 98.81]

Organism: Klebsiella aerogenes (NCBI:txid548)